Protein AF-A0A8H2XGA6-F1 (afdb_monomer_lite)

Foldseek 3Di:
DDDDPPDPPDQAWDDDPQWTAQLPFIAGVNADADDQVVQCCQQPNDPPRPDDHDDLVNDDQVNLLRNCVQLVHDRDPPDGSVVSSVRSVVQCPDPPTRDGDPVRVVVGVVRSVVNCVVPVPSVVVVVVVVVPDPPPDDDDDDDDDDD

Sequence (147 aa):
MSIATLGPIVMSPVVSGPFECFGEGLLYRGIKCEHPKTLKNLLMPTKSSKPTAIRDKDRPRMWWRAQCIHYGLPSPPYSTISAYRACLERALRQRGSLKRPQQLIELEIEQNAAFRRLNPQAAYEFNVNCQHYPEGETSQSTHPNKL

Structure (mmCIF, N/CA/C/O backbone):
data_AF-A0A8H2XGA6-F1
#
_entry.id   AF-A0A8H2XGA6-F1
#
loop_
_atom_site.group_PDB
_atom_site.id
_atom_site.type_symbol
_atom_site.label_atom_id
_atom_site.label_alt_id
_atom_site.label_comp_id
_atom_site.label_asym_id
_atom_site.label_entity_id
_atom_site.label_seq_id
_atom_site.pdbx_PDB_ins_code
_atom_site.Cartn_x
_atom_site.Cartn_y
_atom_site.Cartn_z
_atom_site.occupancy
_atom_site.B_iso_or_equiv
_atom_site.auth_seq_id
_atom_site.auth_comp_id
_atom_site.auth_asym_id
_atom_site.auth_atom_id
_atom_site.pdbx_PDB_model_num
ATOM 1 N N . MET A 1 1 ? -13.096 -18.178 -45.824 1.00 38.38 1 MET A N 1
ATOM 2 C CA . MET A 1 1 ? -12.306 -17.060 -45.269 1.00 38.38 1 MET A CA 1
ATOM 3 C C . MET A 1 1 ? -12.512 -17.075 -43.766 1.00 38.38 1 MET A C 1
ATOM 5 O O . MET A 1 1 ? -13.637 -16.868 -43.332 1.00 38.38 1 MET A O 1
ATOM 9 N N . SER A 1 2 ? -11.489 -17.432 -42.992 1.00 44.97 2 SER A N 1
ATOM 10 C CA . SER A 1 2 ? -11.600 -17.535 -41.533 1.00 44.97 2 SER A CA 1
ATOM 11 C C . SER A 1 2 ? -11.218 -16.199 -40.912 1.00 44.97 2 SER A C 1
ATOM 13 O O . SER A 1 2 ? -10.069 -15.776 -41.009 1.00 44.97 2 SER A O 1
ATOM 15 N N . ILE A 1 3 ? -12.188 -15.526 -40.301 1.00 49.19 3 ILE A N 1
ATOM 16 C CA . ILE A 1 3 ? -11.946 -14.396 -39.404 1.00 49.19 3 ILE A CA 1
ATOM 17 C C . ILE A 1 3 ? -11.193 -14.942 -38.192 1.00 49.19 3 ILE A C 1
ATOM 19 O O . ILE A 1 3 ? -11.757 -15.666 -37.376 1.00 49.19 3 ILE A O 1
ATOM 23 N N . ALA A 1 4 ? -9.893 -14.658 -38.120 1.00 54.47 4 ALA A N 1
ATOM 24 C CA . ALA A 1 4 ? -9.102 -14.943 -36.937 1.00 54.47 4 ALA A CA 1
ATOM 25 C C . ALA A 1 4 ? -9.648 -14.082 -35.793 1.00 54.47 4 ALA A C 1
ATOM 27 O O . ALA A 1 4 ? -9.518 -12.858 -35.806 1.00 54.47 4 ALA A O 1
ATOM 28 N N . THR A 1 5 ? -10.303 -14.722 -34.828 1.00 51.38 5 THR A N 1
ATOM 29 C CA . THR A 1 5 ? -10.722 -14.091 -33.580 1.00 51.38 5 THR A CA 1
ATOM 30 C C . THR A 1 5 ? -9.464 -13.618 -32.856 1.00 51.38 5 THR A C 1
ATOM 32 O O . THR A 1 5 ? -8.745 -14.423 -32.265 1.00 51.38 5 THR A O 1
ATOM 35 N N . LEU A 1 6 ? -9.161 -12.321 -32.936 1.00 55.44 6 LEU A N 1
ATOM 36 C CA . LEU A 1 6 ? -8.151 -11.692 -32.091 1.00 55.44 6 LEU A CA 1
ATOM 37 C C . LEU A 1 6 ? -8.660 -11.803 -30.652 1.00 55.44 6 LEU A C 1
ATOM 39 O O . LEU A 1 6 ? -9.555 -11.067 -30.239 1.00 55.44 6 LEU A O 1
ATOM 43 N N . GLY A 1 7 ? -8.156 -12.795 -29.915 1.00 52.47 7 GLY A N 1
ATOM 44 C CA . GLY A 1 7 ? -8.422 -12.914 -28.486 1.00 52.47 7 GLY A CA 1
ATOM 45 C C . GLY A 1 7 ? -8.007 -11.627 -27.763 1.00 52.47 7 GLY A C 1
ATOM 46 O O . GLY A 1 7 ? -7.134 -10.906 -28.257 1.00 52.47 7 GLY A O 1
ATOM 47 N N . PRO A 1 8 ? -8.617 -11.306 -26.611 1.00 54.25 8 PRO A N 1
ATOM 48 C CA . PRO A 1 8 ? -8.229 -10.127 -25.852 1.00 54.25 8 PRO A CA 1
ATOM 49 C C . PRO A 1 8 ? -6.732 -10.206 -25.536 1.00 54.25 8 PRO A C 1
ATOM 51 O O . PRO A 1 8 ? -6.261 -11.193 -24.969 1.00 54.25 8 PRO A O 1
ATOM 54 N N . ILE A 1 9 ? -5.981 -9.175 -25.926 1.00 59.25 9 ILE A N 1
ATOM 55 C CA . ILE A 1 9 ? -4.560 -9.054 -25.599 1.00 59.25 9 ILE A CA 1
ATOM 56 C C . ILE A 1 9 ? -4.480 -8.783 -24.093 1.00 59.25 9 ILE A C 1
ATOM 58 O O . ILE A 1 9 ? -4.601 -7.647 -23.641 1.00 59.25 9 ILE A O 1
ATOM 62 N N . VAL A 1 10 ? -4.335 -9.844 -23.298 1.00 63.50 10 VAL A N 1
ATOM 63 C CA . VAL A 1 10 ? -4.130 -9.734 -21.852 1.00 63.50 10 VAL A CA 1
ATOM 64 C C . VAL A 1 10 ? -2.652 -9.456 -21.609 1.00 63.50 10 VAL A C 1
ATOM 66 O O . VAL A 1 10 ? -1.802 -10.340 -21.703 1.00 63.50 10 VAL A O 1
ATOM 69 N N . MET A 1 11 ? -2.345 -8.196 -21.320 1.00 71.19 11 MET A N 1
ATOM 70 C CA . MET A 1 11 ? -0.990 -7.747 -21.024 1.00 71.19 11 MET A CA 1
ATOM 71 C C . MET A 1 11 ? -0.572 -8.226 -19.635 1.00 71.19 11 MET A C 1
ATOM 73 O O . MET A 1 11 ? -1.255 -7.960 -18.646 1.00 71.19 11 MET A O 1
ATOM 77 N N . SER A 1 12 ? 0.552 -8.936 -19.551 1.00 79.44 12 SER A N 1
ATOM 78 C CA . SER A 1 12 ? 1.100 -9.359 -18.259 1.00 79.44 12 SER A CA 1
ATOM 79 C C . SER A 1 12 ? 1.746 -8.179 -17.521 1.00 79.44 12 SER A C 1
ATOM 81 O O . SER A 1 12 ? 2.371 -7.332 -18.166 1.00 79.44 12 SER A O 1
ATOM 83 N N . PRO A 1 13 ? 1.626 -8.106 -16.183 1.00 84.50 13 PRO A N 1
ATOM 84 C CA . PRO A 1 13 ? 2.338 -7.102 -15.404 1.00 84.50 13 PRO A CA 1
ATOM 85 C C . PRO A 1 13 ? 3.846 -7.322 -15.467 1.00 84.50 13 PRO A C 1
ATOM 87 O O . PRO A 1 13 ? 4.323 -8.453 -15.574 1.00 84.50 13 PRO A O 1
ATOM 90 N N . VAL A 1 14 ? 4.602 -6.239 -15.298 1.00 86.44 14 VAL A N 1
ATOM 91 C CA . VAL A 1 14 ? 6.015 -6.355 -14.923 1.00 86.44 14 VAL A CA 1
ATOM 92 C C . VAL A 1 14 ? 6.065 -6.722 -13.442 1.00 86.44 14 VAL A C 1
ATOM 94 O O . VAL A 1 14 ? 5.399 -6.081 -12.627 1.00 86.44 14 VAL A O 1
ATOM 97 N N . VAL A 1 15 ? 6.806 -7.779 -13.108 1.00 88.06 15 VAL A N 1
ATOM 98 C CA . VAL A 1 15 ? 6.896 -8.330 -11.750 1.00 88.06 15 VAL A CA 1
ATOM 99 C C . VAL A 1 15 ? 8.317 -8.178 -11.222 1.00 88.06 15 VAL A C 1
ATOM 101 O O . VAL A 1 15 ? 9.278 -8.554 -11.891 1.00 88.06 15 VAL A O 1
ATOM 104 N N . SER A 1 16 ? 8.444 -7.697 -9.987 1.00 86.44 16 SER A N 1
ATOM 105 C CA . SER A 1 16 ? 9.704 -7.623 -9.251 1.00 86.44 16 SER A CA 1
ATOM 106 C C . SER A 1 16 ? 9.477 -8.023 -7.794 1.00 86.44 16 SER A C 1
ATOM 108 O O . SER A 1 16 ? 8.930 -7.278 -6.973 1.00 86.44 16 SER A O 1
ATOM 110 N N . GLY A 1 17 ? 9.853 -9.264 -7.473 1.00 88.62 17 GLY A N 1
ATOM 111 C CA . GLY A 1 17 ? 9.579 -9.869 -6.173 1.00 88.62 17 GLY A CA 1
ATOM 112 C C . GLY A 1 17 ? 8.069 -9.937 -5.890 1.00 88.62 17 GLY A C 1
ATOM 113 O O . GLY A 1 17 ? 7.326 -10.478 -6.703 1.00 88.62 17 GLY A O 1
ATOM 114 N N . PRO A 1 18 ? 7.581 -9.430 -4.741 1.00 89.56 18 PRO A N 1
ATOM 115 C CA . PRO A 1 18 ? 6.153 -9.417 -4.430 1.00 89.56 18 PRO A CA 1
ATOM 116 C C . PRO A 1 18 ? 5.403 -8.232 -5.059 1.00 89.56 18 PRO A C 1
ATOM 118 O O . PRO A 1 18 ? 4.220 -8.052 -4.756 1.00 89.56 18 PRO A O 1
ATOM 121 N N . PHE A 1 19 ? 6.087 -7.393 -5.841 1.00 91.50 19 PHE A N 1
ATOM 122 C CA . PHE A 1 19 ? 5.504 -6.214 -6.458 1.00 91.50 19 PHE A CA 1
ATOM 123 C C . PHE A 1 19 ? 5.224 -6.432 -7.938 1.00 91.50 19 PHE A C 1
ATOM 125 O O . PHE A 1 19 ? 5.983 -7.094 -8.640 1.00 91.50 19 PHE A O 1
ATOM 132 N N . GLU A 1 20 ? 4.138 -5.829 -8.399 1.00 91.75 20 GLU A N 1
ATOM 133 C CA . GLU A 1 20 ? 3.641 -5.926 -9.767 1.00 91.75 20 GLU A CA 1
ATOM 134 C C . GLU A 1 20 ? 3.301 -4.529 -10.284 1.00 91.75 20 GLU A C 1
ATOM 136 O O . GLU A 1 20 ? 2.981 -3.625 -9.508 1.00 91.75 20 GLU A O 1
ATOM 141 N N . CYS A 1 21 ? 3.361 -4.346 -11.597 1.00 87.81 21 CYS A N 1
ATOM 142 C CA . CYS A 1 21 ? 3.165 -3.054 -12.225 1.00 87.81 21 CYS A CA 1
ATOM 143 C C . CYS A 1 21 ? 2.471 -3.185 -13.587 1.00 87.81 21 CYS A C 1
ATOM 145 O O . CYS A 1 21 ? 2.898 -3.966 -14.440 1.00 87.81 21 CYS A O 1
ATOM 147 N N . PHE A 1 22 ? 1.433 -2.368 -13.788 1.00 83.94 22 PHE A N 1
ATOM 148 C CA . PHE A 1 22 ? 0.652 -2.273 -15.030 1.00 83.94 22 PHE A CA 1
ATOM 149 C C . PHE A 1 22 ? 0.749 -0.881 -15.683 1.00 83.94 22 PHE A C 1
ATOM 151 O O . PHE A 1 22 ? -0.155 -0.455 -16.391 1.00 83.94 22 PHE A O 1
ATOM 158 N N . GLY A 1 23 ? 1.803 -0.113 -15.390 1.00 79.00 23 GLY A N 1
ATOM 159 C CA . GLY A 1 23 ? 1.949 1.266 -15.877 1.00 79.00 23 GLY A CA 1
ATOM 160 C C . GLY A 1 23 ? 1.205 2.329 -15.053 1.00 79.00 23 GLY A C 1
ATOM 161 O O . GLY A 1 23 ? 1.466 3.516 -15.242 1.00 79.00 23 GLY A O 1
ATOM 162 N N . GLU A 1 24 ? 0.353 1.919 -14.104 1.00 81.00 24 GLU A N 1
ATOM 163 C CA . GLU A 1 24 ? -0.429 2.793 -13.211 1.00 81.00 24 GLU A CA 1
ATOM 164 C C . GLU A 1 24 ? -0.076 2.611 -11.724 1.00 81.00 24 GLU A C 1
ATOM 166 O O . GLU A 1 24 ? -0.938 2.561 -10.839 1.00 81.00 24 GLU A O 1
ATOM 171 N N . GLY A 1 25 ? 1.221 2.508 -11.442 1.00 83.38 25 GLY A N 1
ATOM 172 C CA . GLY A 1 25 ? 1.742 2.425 -10.081 1.00 83.38 25 GLY A CA 1
ATOM 173 C C . GLY A 1 25 ? 2.031 1.002 -9.612 1.00 83.38 25 GLY A C 1
ATOM 174 O O . GLY A 1 25 ? 1.851 0.025 -10.343 1.00 83.38 25 GLY A O 1
ATOM 175 N N . LEU A 1 26 ? 2.540 0.903 -8.384 1.00 88.56 26 LEU A N 1
ATOM 176 C CA . LEU A 1 26 ? 3.021 -0.346 -7.805 1.00 88.56 26 LEU A CA 1
ATOM 177 C C . LEU A 1 26 ? 1.921 -1.079 -7.025 1.00 88.56 26 LEU A C 1
ATOM 179 O O . LEU A 1 26 ? 1.335 -0.542 -6.080 1.00 88.56 26 LEU A O 1
ATOM 183 N N . LEU A 1 27 ? 1.684 -2.338 -7.378 1.00 93.12 27 LEU A N 1
ATOM 184 C CA . LEU A 1 27 ? 0.818 -3.258 -6.652 1.00 93.12 27 LEU A CA 1
ATOM 185 C C . LEU A 1 27 ? 1.674 -4.181 -5.787 1.00 93.12 27 LEU A C 1
ATOM 187 O O . LEU A 1 27 ? 2.790 -4.533 -6.157 1.00 93.12 27 LEU A O 1
ATOM 191 N N . TYR A 1 28 ? 1.141 -4.615 -4.648 1.00 93.06 28 TYR A N 1
ATOM 192 C CA . TYR A 1 28 ? 1.746 -5.664 -3.829 1.00 93.06 28 TYR A CA 1
ATOM 193 C C . TYR A 1 28 ? 0.870 -6.914 -3.893 1.00 93.06 28 TYR A C 1
ATOM 195 O O . TYR A 1 28 ? -0.231 -6.911 -3.340 1.00 93.06 28 TYR A O 1
ATOM 203 N N . ARG A 1 29 ? 1.343 -7.977 -4.557 1.00 91.06 29 ARG A N 1
ATOM 204 C CA . ARG A 1 29 ? 0.582 -9.219 -4.800 1.00 91.06 29 ARG A CA 1
ATOM 205 C C . ARG A 1 29 ? -0.825 -8.947 -5.353 1.00 91.06 29 ARG A C 1
ATOM 207 O O . ARG A 1 29 ? -1.820 -9.325 -4.731 1.00 91.06 29 ARG A O 1
ATOM 214 N N . GLY A 1 30 ? -0.905 -8.186 -6.443 1.00 90.69 30 GLY A N 1
ATOM 215 C CA . GLY A 1 30 ? -2.164 -7.751 -7.057 1.00 90.69 30 GLY A CA 1
ATOM 216 C C . GLY A 1 30 ? -2.988 -6.718 -6.271 1.00 90.69 30 GLY A C 1
ATOM 217 O O . GLY A 1 30 ? -4.081 -6.356 -6.701 1.00 90.69 30 GLY A O 1
ATOM 218 N N . ILE A 1 31 ? -2.511 -6.211 -5.127 1.00 93.56 31 ILE A N 1
ATOM 219 C CA . ILE A 1 31 ? -3.246 -5.224 -4.324 1.00 93.56 31 ILE A CA 1
ATOM 220 C C . ILE A 1 31 ? -2.725 -3.813 -4.587 1.00 93.56 31 ILE A C 1
ATOM 222 O O . ILE A 1 31 ? -1.567 -3.501 -4.299 1.00 93.56 31 ILE A O 1
ATOM 226 N N . LYS A 1 32 ? -3.617 -2.934 -5.058 1.00 92.50 32 LYS A N 1
ATOM 227 C CA . LYS A 1 32 ? -3.351 -1.499 -5.194 1.00 92.50 32 LYS A CA 1
ATOM 228 C C . LYS A 1 32 ? -3.214 -0.833 -3.822 1.00 92.50 32 LYS A C 1
ATOM 230 O O . LYS A 1 32 ? -4.013 -1.070 -2.910 1.00 92.50 32 LYS A O 1
ATOM 235 N N . CYS A 1 33 ? -2.197 0.011 -3.686 1.00 92.50 33 CYS A N 1
ATOM 236 C CA . CYS A 1 33 ? -1.966 0.788 -2.475 1.00 92.50 33 CYS A CA 1
ATOM 237 C C . CYS A 1 33 ? -2.600 2.178 -2.594 1.00 92.50 33 CYS A C 1
ATOM 239 O O . CYS A 1 33 ? -2.562 2.807 -3.650 1.00 92.50 33 CYS A O 1
ATOM 241 N N . GLU A 1 34 ? -3.222 2.640 -1.514 1.00 92.88 34 GLU A N 1
ATOM 242 C CA . GLU A 1 34 ? -3.924 3.920 -1.479 1.00 92.88 34 GLU A CA 1
ATOM 243 C C . GLU A 1 34 ? -2.940 5.058 -1.282 1.00 92.88 34 GLU A C 1
ATOM 245 O O . GLU A 1 34 ? -2.044 4.943 -0.452 1.00 92.88 34 GLU A O 1
ATOM 250 N N . HIS A 1 35 ? -3.160 6.194 -1.943 1.00 90.06 35 HIS A N 1
ATOM 251 C CA . HIS A 1 35 ? -2.394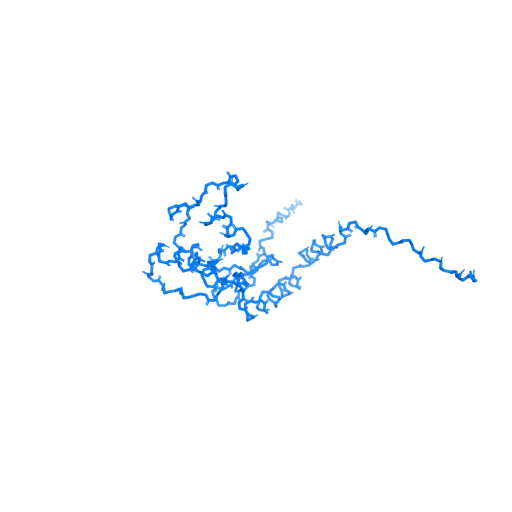 7.420 -1.708 1.00 90.06 35 HIS A CA 1
ATOM 252 C C . HIS A 1 35 ? -2.535 7.901 -0.243 1.00 90.06 35 HIS A C 1
ATOM 254 O O . HIS A 1 35 ? -3.619 7.744 0.335 1.00 90.06 35 HIS A O 1
ATOM 260 N N . PRO A 1 36 ? -1.529 8.572 0.367 1.00 90.31 36 PRO A N 1
ATOM 261 C CA . PRO A 1 36 ? -1.579 8.967 1.780 1.00 90.31 36 PRO A CA 1
ATOM 262 C C . PRO A 1 36 ? -2.825 9.767 2.167 1.00 90.31 36 PRO A C 1
ATOM 264 O O . PRO A 1 36 ? -3.393 9.569 3.240 1.00 90.31 36 PRO A O 1
ATOM 267 N N . LYS A 1 37 ? -3.283 10.657 1.277 1.00 89.00 37 LYS A N 1
ATOM 268 C CA . LYS A 1 37 ? -4.504 11.456 1.475 1.00 89.00 37 LYS A CA 1
ATOM 269 C C . LYS A 1 37 ? -5.757 10.578 1.545 1.00 89.00 37 LYS A C 1
ATOM 271 O O . LYS A 1 37 ? -6.578 10.762 2.439 1.00 89.00 37 LYS A O 1
ATOM 276 N N . THR A 1 38 ? -5.884 9.616 0.633 1.00 91.00 38 THR A N 1
ATOM 277 C CA . THR A 1 38 ? -7.002 8.666 0.612 1.00 91.00 38 THR A CA 1
ATOM 278 C C . THR A 1 38 ? -6.976 7.799 1.860 1.00 91.00 38 THR A C 1
ATOM 280 O O . THR A 1 38 ? -7.984 7.696 2.554 1.00 91.00 38 THR A O 1
ATOM 283 N N . LEU A 1 39 ? -5.807 7.264 2.219 1.00 92.12 39 LEU A N 1
ATOM 284 C CA . LEU A 1 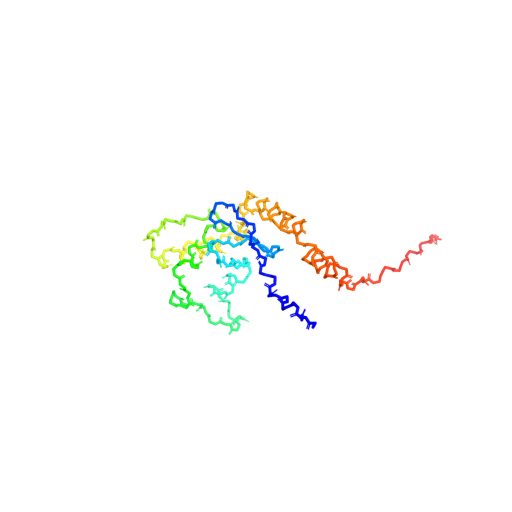39 ? -5.661 6.424 3.402 1.00 92.12 39 LEU A CA 1
ATOM 285 C C . LEU A 1 39 ? -5.971 7.189 4.697 1.00 92.12 39 LEU A C 1
ATOM 287 O O . LEU A 1 39 ? -6.647 6.661 5.578 1.00 92.12 39 LEU A O 1
ATOM 291 N N . LYS A 1 40 ? -5.563 8.462 4.791 1.00 91.38 40 LYS A N 1
ATOM 292 C CA . LYS A 1 40 ? -5.937 9.343 5.904 1.00 91.38 40 LYS A CA 1
ATOM 293 C C . LYS A 1 40 ? -7.451 9.504 6.015 1.00 91.38 40 LYS A C 1
ATOM 295 O O . LYS A 1 40 ? -7.982 9.364 7.109 1.00 91.38 40 LYS A O 1
ATOM 300 N N . ASN A 1 41 ? -8.138 9.751 4.903 1.00 90.31 41 ASN A N 1
ATOM 301 C CA . ASN A 1 41 ? -9.594 9.902 4.894 1.00 90.31 41 ASN A CA 1
ATOM 302 C C . ASN A 1 41 ? -10.320 8.595 5.247 1.00 90.31 41 ASN A C 1
ATOM 304 O O . ASN A 1 41 ? -11.349 8.636 5.911 1.00 90.31 41 ASN A O 1
ATOM 308 N N . LEU A 1 42 ? -9.786 7.443 4.829 1.00 92.69 42 LEU A N 1
ATOM 309 C CA . LEU A 1 42 ? -10.361 6.131 5.134 1.00 92.69 42 LEU A CA 1
ATOM 310 C C . LEU A 1 42 ? -10.204 5.752 6.612 1.00 92.69 42 LEU A C 1
ATOM 312 O O . LEU A 1 42 ? -11.124 5.185 7.196 1.00 92.69 42 LEU A O 1
ATOM 316 N N . LEU A 1 43 ? -9.042 6.027 7.211 1.00 92.44 43 LEU A N 1
ATOM 317 C CA . LEU A 1 43 ? -8.716 5.570 8.569 1.00 92.44 43 LEU A CA 1
ATOM 318 C C . LEU A 1 43 ? -9.034 6.599 9.649 1.00 92.44 43 LEU A C 1
ATOM 320 O O . LEU A 1 43 ? -9.398 6.234 10.763 1.00 92.44 43 LEU A O 1
ATOM 324 N N . MET A 1 44 ? -8.881 7.879 9.326 1.00 89.94 44 MET A N 1
ATOM 325 C CA . MET A 1 44 ? -9.006 8.997 10.256 1.00 89.94 44 MET A CA 1
ATOM 326 C C . MET A 1 44 ? -9.814 10.149 9.631 1.00 89.94 44 MET A C 1
ATOM 328 O O . MET A 1 44 ? -9.289 11.262 9.497 1.00 89.94 44 MET A O 1
ATOM 332 N N . PRO A 1 45 ? -11.075 9.909 9.225 1.00 88.12 45 PRO A N 1
ATOM 333 C CA . PRO A 1 45 ? -11.927 10.963 8.695 1.00 88.12 45 PRO A CA 1
ATOM 334 C C . PRO A 1 45 ? -12.118 12.073 9.733 1.00 88.12 45 PRO A C 1
ATOM 336 O O . PRO A 1 45 ? -12.321 11.831 10.924 1.00 88.12 45 PRO A O 1
ATOM 339 N N . THR A 1 46 ? -12.050 13.316 9.274 1.00 82.44 46 THR A N 1
ATOM 340 C CA . THR A 1 46 ? -12.407 14.492 10.075 1.00 82.44 46 THR A CA 1
ATOM 341 C C . THR A 1 46 ? -13.923 14.683 10.086 1.00 82.44 46 THR A C 1
ATOM 343 O O . THR A 1 46 ? -14.627 14.150 9.235 1.00 82.44 46 THR A O 1
ATOM 346 N N . LYS A 1 47 ? -14.445 15.527 10.986 1.00 72.94 47 LYS A N 1
ATOM 347 C CA . LYS A 1 47 ? -15.880 15.888 11.020 1.00 72.94 47 LYS A CA 1
ATOM 348 C C . LYS A 1 47 ? -16.414 16.463 9.694 1.00 72.94 47 LYS A C 1
ATOM 350 O O . LYS A 1 47 ? -17.612 16.432 9.459 1.00 72.94 47 LYS A O 1
ATOM 355 N N . SER A 1 48 ? -15.532 16.981 8.836 1.00 72.94 48 SER A N 1
ATOM 356 C CA . SER A 1 48 ? -15.856 17.479 7.493 1.00 72.94 48 SER A CA 1
ATOM 357 C C . SER A 1 48 ? -15.781 16.410 6.389 1.00 72.94 48 SER A C 1
ATOM 359 O O . SER A 1 48 ? -16.151 16.680 5.249 1.00 72.94 48 SER A O 1
ATOM 361 N N . SER A 1 49 ? -15.305 15.203 6.700 1.00 68.88 49 SER A N 1
ATOM 362 C CA . SER A 1 49 ? -15.173 14.082 5.764 1.00 68.88 49 SER A CA 1
ATOM 363 C C . SER A 1 49 ? -16.482 13.292 5.709 1.00 68.88 49 SER A C 1
ATOM 365 O O . SER A 1 49 ? -16.947 12.803 6.734 1.00 68.88 49 SER A O 1
ATOM 367 N N . LYS A 1 50 ? -17.082 13.141 4.521 1.00 63.62 50 LYS A N 1
ATOM 368 C CA . LYS A 1 50 ? -18.364 12.430 4.357 1.00 63.62 50 LYS A CA 1
ATOM 369 C C . LYS A 1 50 ? -18.336 10.891 4.488 1.00 63.62 50 LYS A C 1
ATOM 371 O O . LYS A 1 50 ? -19.421 10.347 4.668 1.00 63.62 50 LYS A O 1
ATOM 376 N N . PRO A 1 51 ? -17.205 10.156 4.453 1.00 71.12 51 PRO A N 1
ATOM 377 C CA . PRO A 1 51 ? -17.233 8.745 4.833 1.00 71.12 51 PRO A CA 1
ATOM 378 C C . PRO A 1 51 ? -16.840 8.523 6.301 1.00 71.12 51 PRO A C 1
ATOM 380 O O . PRO A 1 51 ? -15.890 9.116 6.813 1.00 71.12 51 PRO A O 1
ATOM 383 N N . THR A 1 52 ? -17.557 7.610 6.960 1.00 82.00 52 THR A N 1
ATOM 384 C CA . THR A 1 52 ? -17.153 7.011 8.240 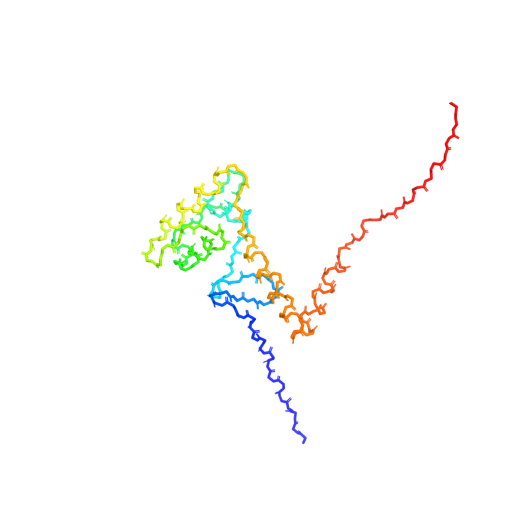1.00 82.00 52 THR A CA 1
ATOM 385 C C . THR A 1 52 ? -15.858 6.218 8.066 1.00 82.00 52 THR A C 1
ATOM 387 O O . THR A 1 52 ? -15.588 5.688 6.987 1.00 82.00 52 THR A O 1
ATOM 390 N N . ALA A 1 53 ? -15.060 6.115 9.133 1.00 90.25 53 ALA A N 1
ATOM 391 C CA . ALA A 1 53 ? -13.809 5.369 9.096 1.00 90.25 53 ALA A CA 1
ATOM 392 C C . ALA A 1 53 ? -14.083 3.906 8.735 1.00 90.25 53 ALA A C 1
ATOM 394 O O . ALA A 1 53 ? -14.989 3.286 9.301 1.00 90.25 53 ALA A O 1
ATOM 395 N N . ILE A 1 54 ? -13.279 3.339 7.836 1.00 94.12 54 ILE A N 1
ATOM 396 C CA . ILE A 1 54 ? -13.402 1.921 7.496 1.00 94.12 54 ILE A CA 1
ATOM 397 C C . ILE A 1 54 ? -13.092 1.064 8.726 1.00 94.12 54 ILE A C 1
ATOM 399 O O . ILE A 1 54 ? -12.250 1.402 9.561 1.00 94.12 54 ILE A O 1
ATOM 403 N N . ARG A 1 55 ? -13.777 -0.062 8.864 1.00 94.44 55 ARG A N 1
ATOM 404 C CA . ARG A 1 55 ? -13.571 -1.071 9.907 1.00 94.44 55 ARG A CA 1
ATOM 405 C C . ARG A 1 55 ? -12.605 -2.136 9.411 1.00 94.44 55 ARG A C 1
ATOM 407 O O . ARG A 1 55 ? -12.435 -2.333 8.212 1.00 94.44 55 ARG A O 1
ATOM 414 N N . ASP A 1 56 ? -12.042 -2.892 10.342 1.00 95.56 56 ASP A N 1
ATOM 415 C CA . ASP A 1 56 ? -11.074 -3.953 10.051 1.00 95.56 56 ASP A CA 1
ATOM 416 C C . ASP A 1 56 ? -11.612 -4.981 9.043 1.00 95.56 56 ASP A C 1
ATOM 418 O O . ASP A 1 56 ? -10.888 -5.408 8.148 1.00 95.56 56 ASP A O 1
ATOM 422 N N . LYS A 1 57 ? -12.907 -5.310 9.136 1.00 94.62 57 LYS A N 1
ATOM 423 C CA . LYS A 1 57 ? -13.595 -6.249 8.237 1.00 94.62 57 LYS A CA 1
ATOM 424 C C . LYS A 1 57 ? -13.938 -5.690 6.854 1.00 94.62 57 LYS A C 1
ATOM 426 O O . LYS A 1 57 ? -14.305 -6.462 5.977 1.00 94.62 57 LYS A O 1
ATOM 431 N N . ASP A 1 58 ? -13.846 -4.376 6.650 1.00 95.56 58 ASP A N 1
ATOM 432 C CA . ASP A 1 58 ? -14.235 -3.749 5.380 1.00 95.56 58 ASP A CA 1
ATOM 433 C C . ASP A 1 58 ? -13.155 -3.942 4.292 1.00 95.56 58 ASP A C 1
ATOM 435 O O . ASP A 1 58 ? -13.375 -3.625 3.119 1.00 95.56 58 ASP A O 1
ATOM 439 N N . ARG A 1 59 ? -11.975 -4.457 4.667 1.00 96.25 59 ARG A N 1
ATOM 440 C CA . ARG A 1 59 ? -10.876 -4.817 3.763 1.00 96.25 59 ARG A CA 1
ATOM 441 C C . ARG A 1 59 ? -10.214 -6.127 4.210 1.00 96.25 59 ARG A C 1
ATOM 443 O O . ARG A 1 59 ? -10.083 -6.363 5.410 1.00 96.25 59 ARG A O 1
ATOM 450 N N . PRO A 1 60 ? -9.744 -6.974 3.277 1.00 96.25 60 PRO A N 1
ATOM 451 C CA . PRO A 1 60 ? -9.068 -8.220 3.630 1.00 96.25 60 PRO A CA 1
ATOM 452 C C . PRO A 1 60 ? -7.712 -7.953 4.300 1.00 96.25 60 PRO A C 1
ATOM 454 O O . PRO A 1 60 ? -7.064 -6.941 4.038 1.00 96.25 60 PRO A O 1
ATOM 457 N N . ARG A 1 61 ? -7.216 -8.900 5.111 1.00 96.00 61 ARG A N 1
ATOM 458 C CA . ARG A 1 61 ? -5.930 -8.771 5.834 1.00 96.00 61 ARG A CA 1
ATOM 459 C C . ARG A 1 61 ? -4.759 -8.380 4.932 1.00 96.00 61 ARG A C 1
ATOM 461 O O . ARG A 1 61 ? -3.935 -7.553 5.316 1.00 96.00 61 ARG A O 1
ATOM 468 N N . MET A 1 62 ? -4.691 -8.964 3.737 1.00 95.94 62 MET A N 1
ATOM 469 C CA . MET A 1 62 ? -3.618 -8.672 2.787 1.00 95.94 62 MET A CA 1
ATOM 470 C C . MET A 1 62 ? -3.640 -7.227 2.291 1.00 95.94 62 MET A C 1
ATOM 472 O O . MET A 1 62 ? -2.575 -6.685 2.023 1.00 95.94 62 MET A O 1
ATOM 476 N N . TRP A 1 63 ? -4.809 -6.582 2.240 1.00 97.06 63 TRP A N 1
ATOM 477 C CA . TRP A 1 63 ? -4.901 -5.172 1.873 1.00 97.06 63 TRP A CA 1
ATOM 478 C C . TRP A 1 63 ? -4.241 -4.282 2.922 1.00 97.06 63 TRP A C 1
ATOM 480 O O . TRP A 1 63 ? -3.406 -3.452 2.579 1.00 97.06 63 TRP A O 1
ATOM 490 N N . TRP A 1 64 ? -4.532 -4.520 4.202 1.00 97.19 64 TRP A N 1
ATOM 491 C CA . TRP A 1 64 ? -3.913 -3.795 5.315 1.00 97.19 64 TRP A CA 1
ATOM 492 C C . TRP A 1 64 ? -2.394 -3.957 5.325 1.00 97.19 64 TRP A C 1
ATOM 494 O O . TRP A 1 64 ? -1.652 -2.983 5.442 1.00 97.19 64 TRP A O 1
ATOM 504 N N . ARG A 1 65 ? -1.943 -5.199 5.132 1.00 97.00 65 ARG A N 1
ATOM 505 C CA . ARG A 1 65 ? -0.528 -5.550 5.039 1.00 97.00 65 ARG A CA 1
ATOM 506 C C . ARG A 1 65 ? 0.164 -4.847 3.865 1.00 97.00 65 ARG A C 1
ATOM 508 O O . ARG A 1 65 ? 1.257 -4.313 4.039 1.00 97.00 65 ARG A O 1
ATOM 515 N N . ALA A 1 66 ? -0.473 -4.831 2.693 1.00 96.44 66 ALA A N 1
ATOM 516 C CA . ALA A 1 66 ? 0.042 -4.171 1.496 1.00 96.44 66 ALA A CA 1
ATOM 517 C C . ALA A 1 66 ? 0.289 -2.678 1.744 1.00 96.44 66 ALA A C 1
ATOM 519 O O . ALA A 1 66 ? 1.375 -2.195 1.432 1.00 96.44 66 ALA A O 1
ATOM 520 N N . GLN A 1 67 ? -0.654 -1.978 2.396 1.00 96.31 67 GLN A N 1
ATOM 521 C CA . GLN A 1 67 ? -0.457 -0.569 2.753 1.00 96.31 67 GLN A CA 1
ATOM 522 C C . GLN A 1 67 ? 0.776 -0.393 3.651 1.00 96.31 67 GLN A C 1
ATOM 524 O O . GLN A 1 67 ? 1.615 0.458 3.375 1.00 96.31 67 GLN A O 1
ATOM 529 N N . CYS A 1 68 ? 0.936 -1.212 4.700 1.00 96.38 68 CYS A N 1
ATOM 530 C CA . CYS A 1 68 ? 2.110 -1.119 5.574 1.00 96.38 68 CYS A CA 1
ATOM 531 C C . CYS A 1 68 ? 3.420 -1.267 4.789 1.00 96.38 68 CYS A C 1
ATOM 533 O O . CYS A 1 68 ? 4.314 -0.440 4.938 1.00 96.38 68 CYS A O 1
ATOM 535 N N . ILE A 1 69 ? 3.512 -2.278 3.922 1.00 95.31 69 ILE A N 1
ATOM 536 C CA . ILE A 1 69 ? 4.709 -2.546 3.114 1.00 95.31 69 ILE A CA 1
ATOM 537 C C . ILE A 1 69 ? 4.993 -1.399 2.143 1.00 95.31 69 ILE A C 1
ATOM 539 O O . ILE A 1 69 ? 6.135 -0.955 2.046 1.00 95.31 69 ILE A O 1
ATOM 543 N N . HIS A 1 70 ? 3.961 -0.882 1.473 1.00 94.81 70 HIS A N 1
ATOM 544 C CA . HIS A 1 70 ? 4.095 0.221 0.522 1.00 94.81 70 HIS A CA 1
ATOM 545 C C . HIS A 1 70 ? 4.684 1.481 1.160 1.00 94.81 70 HIS A C 1
ATOM 547 O O . HIS A 1 70 ? 5.394 2.232 0.504 1.00 94.81 70 HIS A O 1
ATOM 553 N N . TYR A 1 71 ? 4.437 1.693 2.451 1.00 94.56 71 TYR A N 1
ATOM 554 C CA . TYR A 1 71 ? 4.955 2.832 3.205 1.00 94.56 71 TYR A CA 1
ATOM 555 C C . TYR A 1 71 ? 6.158 2.492 4.093 1.00 94.56 71 TYR A C 1
ATOM 557 O O . TYR A 1 71 ? 6.516 3.279 4.965 1.00 94.56 71 TYR A O 1
ATOM 565 N N . GLY A 1 72 ? 6.793 1.333 3.887 1.00 93.56 72 GLY A N 1
ATOM 566 C CA . GLY A 1 72 ? 7.981 0.921 4.641 1.00 93.56 72 GLY A CA 1
ATOM 567 C C . GLY A 1 72 ? 7.732 0.701 6.134 1.00 93.56 72 GLY A C 1
ATOM 568 O O . GLY A 1 72 ? 8.657 0.795 6.938 1.00 93.56 72 GLY A O 1
ATOM 569 N N . LEU A 1 73 ? 6.486 0.438 6.528 1.00 94.69 73 LEU A N 1
ATOM 570 C CA . LEU A 1 73 ? 6.114 0.197 7.915 1.00 94.69 73 LEU A CA 1
ATOM 571 C C . LEU A 1 73 ? 6.309 -1.277 8.303 1.00 94.69 73 LEU A C 1
ATOM 573 O O . LEU A 1 73 ? 6.188 -2.166 7.453 1.00 94.69 73 LEU A O 1
ATOM 577 N N . PRO A 1 74 ? 6.513 -1.571 9.603 1.00 93.50 74 PRO A N 1
ATOM 578 C CA . PRO A 1 74 ? 6.554 -2.940 10.100 1.00 93.50 74 PRO A CA 1
ATOM 579 C C . PRO A 1 74 ? 5.312 -3.734 9.689 1.00 93.50 74 PRO A C 1
ATOM 581 O O . PRO A 1 74 ? 4.178 -3.321 9.941 1.0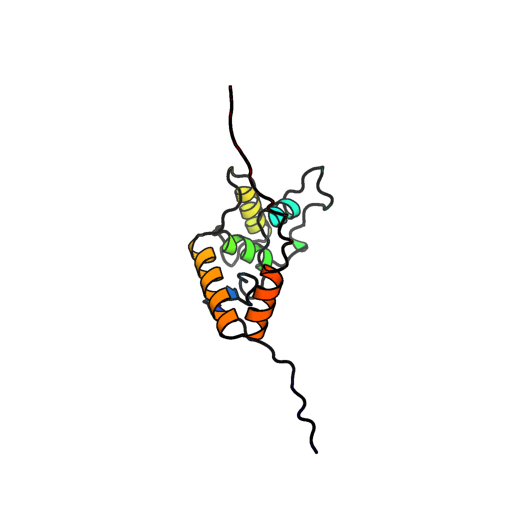0 93.50 74 PRO A O 1
ATOM 584 N N . SER A 1 75 ? 5.542 -4.891 9.067 1.00 92.50 75 SER A N 1
ATOM 585 C CA . SER A 1 75 ? 4.481 -5.737 8.526 1.00 92.50 75 SER A CA 1
ATOM 586 C C . SER A 1 75 ? 4.796 -7.241 8.680 1.00 92.50 75 SER A C 1
ATOM 588 O O . SER A 1 75 ? 4.997 -7.940 7.675 1.00 92.50 75 SER A O 1
ATOM 590 N N . PRO A 1 76 ? 4.820 -7.782 9.913 1.00 93.25 76 PRO A N 1
ATOM 591 C CA . PRO A 1 76 ? 5.033 -9.213 10.128 1.00 93.25 76 PRO A CA 1
ATOM 592 C C . PRO A 1 76 ? 3.952 -10.040 9.414 1.00 93.25 76 PRO A C 1
ATOM 594 O O . PRO A 1 76 ? 2.800 -9.613 9.382 1.00 93.25 76 PRO A O 1
ATOM 597 N N . PRO A 1 77 ? 4.266 -11.210 8.834 1.00 89.06 77 PRO A N 1
ATOM 598 C CA . PRO A 1 77 ? 3.353 -11.933 7.943 1.00 89.06 77 PRO A CA 1
ATOM 599 C C . PRO A 1 77 ? 2.071 -12.472 8.588 1.00 89.06 77 PRO A C 1
ATOM 601 O O . PRO A 1 77 ? 1.091 -12.692 7.875 1.00 89.06 77 PRO A O 1
ATOM 604 N N . TYR A 1 78 ? 2.071 -12.651 9.910 1.00 91.38 78 TYR A N 1
ATOM 605 C CA . TYR A 1 78 ? 0.976 -13.258 10.674 1.00 91.38 78 TYR A CA 1
ATOM 606 C C . TYR A 1 78 ? 0.347 -12.299 11.695 1.00 91.38 78 TYR A C 1
ATOM 608 O O . TYR A 1 78 ? -0.331 -12.735 12.621 1.00 91.38 78 TYR A O 1
ATOM 616 N N . SER A 1 79 ? 0.559 -10.989 11.544 1.00 95.25 79 SER A N 1
ATOM 617 C CA . SER A 1 79 ? -0.088 -9.994 12.403 1.00 95.25 79 SER A CA 1
ATOM 618 C C . SER A 1 79 ? -1.591 -9.875 12.126 1.00 95.25 79 SER A C 1
ATOM 620 O O . SER A 1 79 ? -2.097 -10.217 11.052 1.00 95.25 79 SER A O 1
ATOM 622 N N . THR A 1 80 ? -2.318 -9.371 13.122 1.00 97.38 80 THR A N 1
ATOM 623 C CA . THR A 1 80 ? -3.756 -9.104 13.024 1.00 97.38 80 THR A CA 1
ATOM 624 C C . THR A 1 80 ? -4.032 -7.849 12.194 1.00 97.38 80 THR A C 1
ATOM 626 O O . THR A 1 80 ? -3.172 -6.978 12.047 1.00 97.38 80 THR A O 1
ATOM 629 N N . ILE A 1 81 ? -5.259 -7.724 11.675 1.00 97.81 81 ILE A N 1
ATOM 630 C CA . ILE A 1 81 ? -5.693 -6.515 10.956 1.00 97.81 81 ILE A CA 1
ATOM 631 C C . ILE A 1 81 ? -5.552 -5.276 11.844 1.00 97.81 81 ILE A C 1
ATOM 633 O O . ILE A 1 81 ? -4.985 -4.275 11.408 1.00 97.81 81 ILE A O 1
ATOM 637 N N . SER A 1 82 ? -5.985 -5.369 13.101 1.00 96.75 82 SER A N 1
ATOM 638 C CA . SER A 1 82 ? -5.927 -4.258 14.050 1.00 96.75 82 SER A CA 1
ATOM 639 C C . SER A 1 82 ? -4.491 -3.792 14.308 1.00 96.75 82 SER A C 1
ATOM 641 O O . SER A 1 82 ? -4.254 -2.594 14.439 1.00 96.75 82 SER A O 1
ATOM 643 N N . ALA A 1 83 ? -3.512 -4.706 14.308 1.00 96.94 83 ALA A N 1
ATOM 644 C CA . ALA A 1 83 ? -2.100 -4.349 14.437 1.00 96.94 83 ALA A CA 1
ATOM 645 C C . ALA A 1 83 ? -1.585 -3.565 13.215 1.00 96.94 83 ALA A C 1
ATOM 647 O O . ALA A 1 83 ? -0.935 -2.530 13.380 1.00 96.94 83 ALA A O 1
ATOM 648 N N . TYR A 1 84 ? -1.911 -4.005 11.993 1.00 97.50 84 TYR A N 1
ATOM 649 C CA . TYR A 1 84 ? -1.565 -3.254 10.777 1.00 97.50 84 TYR A CA 1
ATOM 650 C C . TYR A 1 84 ? -2.241 -1.881 10.755 1.00 97.50 84 TYR A C 1
ATOM 652 O O . TYR A 1 84 ? -1.584 -0.869 10.511 1.00 97.50 84 TYR A O 1
ATOM 660 N N . ARG A 1 85 ? -3.539 -1.825 11.072 1.00 96.88 85 ARG A N 1
ATOM 661 C CA . ARG A 1 85 ? -4.300 -0.577 11.164 1.00 96.88 85 ARG A CA 1
ATOM 662 C C . ARG A 1 85 ? -3.671 0.396 12.156 1.00 96.88 85 ARG A C 1
ATOM 664 O O . ARG A 1 85 ? -3.415 1.540 11.795 1.00 96.88 85 ARG A O 1
ATOM 671 N N . ALA A 1 86 ? -3.372 -0.055 13.374 1.00 94.94 86 ALA A N 1
ATOM 672 C CA . ALA A 1 86 ? -2.738 0.775 14.393 1.00 94.94 86 ALA A CA 1
ATOM 673 C C . ALA A 1 86 ? -1.377 1.317 13.924 1.00 94.94 86 ALA A C 1
ATOM 675 O O . ALA A 1 86 ? -1.043 2.473 14.193 1.00 94.94 86 ALA A O 1
ATOM 676 N N . CYS A 1 87 ? -0.609 0.511 13.184 1.00 95.25 87 CYS A N 1
ATOM 677 C CA . CYS A 1 87 ? 0.655 0.930 12.587 1.00 95.25 87 CYS A CA 1
ATOM 678 C C . CYS A 1 87 ? 0.459 2.072 11.573 1.00 95.25 87 CYS A C 1
ATOM 680 O O . CYS A 1 87 ? 1.139 3.097 11.667 1.00 95.25 87 CYS A O 1
ATOM 682 N N . LEU A 1 88 ? -0.512 1.931 10.664 1.00 95.31 88 LEU A N 1
ATOM 683 C CA . LEU A 1 88 ? -0.851 2.948 9.662 1.00 95.31 88 LEU A CA 1
ATOM 684 C C . LEU A 1 88 ? -1.358 4.236 10.310 1.00 95.31 88 LEU A C 1
ATOM 686 O O . LEU A 1 88 ? -0.876 5.319 9.990 1.00 95.31 88 LEU A O 1
ATOM 690 N N . GLU A 1 89 ? -2.292 4.136 11.254 1.00 94.25 89 GLU A N 1
ATOM 691 C CA . GLU A 1 89 ? -2.831 5.301 11.954 1.00 94.25 89 GLU A CA 1
ATOM 692 C C . GLU A 1 89 ? -1.755 6.041 12.755 1.00 94.25 89 GLU A C 1
ATOM 694 O O . GLU A 1 89 ? -1.714 7.272 12.760 1.00 94.25 89 GLU A O 1
ATOM 699 N N . ARG A 1 90 ? -0.854 5.307 13.424 1.00 93.19 90 ARG A N 1
ATOM 700 C CA . ARG A 1 90 ? 0.283 5.905 14.134 1.00 93.19 90 ARG A CA 1
ATOM 701 C C . ARG A 1 90 ? 1.178 6.682 13.174 1.00 93.19 90 ARG A C 1
ATOM 703 O O . ARG A 1 90 ? 1.539 7.811 13.490 1.00 93.19 90 ARG A O 1
ATOM 710 N N . ALA A 1 91 ? 1.499 6.109 12.017 1.00 92.88 91 ALA A N 1
ATOM 711 C CA . ALA A 1 91 ? 2.313 6.777 11.008 1.00 92.88 91 ALA A CA 1
ATOM 712 C C . ALA A 1 91 ? 1.604 8.012 10.414 1.00 92.88 91 ALA A C 1
ATOM 714 O O . ALA A 1 91 ? 2.216 9.064 10.262 1.00 92.88 91 ALA A O 1
ATOM 715 N N . LEU A 1 92 ? 0.291 7.938 10.174 1.00 91.69 92 LEU A N 1
ATOM 716 C CA . LEU A 1 92 ? -0.518 9.059 9.676 1.00 91.69 92 LEU A CA 1
ATOM 717 C C . LEU A 1 92 ? -0.629 10.235 10.662 1.00 91.69 92 LEU A C 1
ATOM 719 O O . LEU A 1 92 ? -0.853 11.369 10.234 1.00 91.69 92 LEU A O 1
ATOM 723 N N . ARG A 1 93 ? -0.488 9.979 11.969 1.00 90.81 93 ARG A N 1
ATOM 724 C CA . ARG A 1 93 ? -0.494 11.008 13.024 1.00 90.81 93 ARG A CA 1
ATOM 72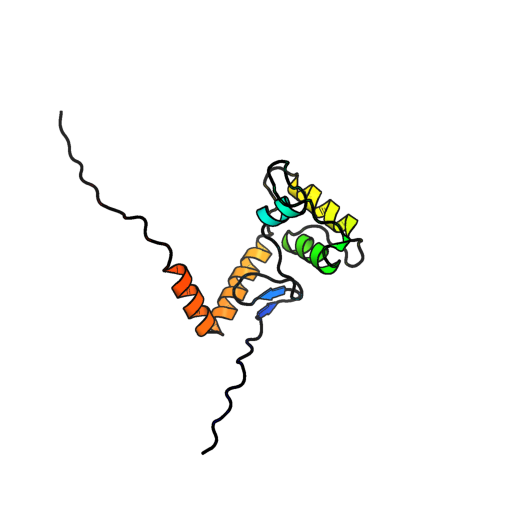5 C C . ARG A 1 93 ? 0.836 11.755 13.159 1.00 90.81 93 ARG A C 1
ATOM 727 O O . ARG A 1 93 ? 0.851 12.841 13.734 1.00 90.81 93 ARG A O 1
ATOM 734 N N . GLN A 1 94 ? 1.941 11.206 12.655 1.00 87.75 94 GLN A N 1
ATOM 735 C CA . GLN A 1 94 ? 3.248 11.860 12.737 1.00 87.75 94 GLN A CA 1
ATOM 736 C C . GLN A 1 94 ? 3.309 13.099 11.827 1.00 87.75 94 GLN A C 1
ATOM 738 O O . GLN A 1 94 ? 2.730 13.136 10.736 1.00 87.75 94 GLN A O 1
ATOM 743 N N . ARG A 1 95 ? 4.023 14.144 12.271 1.00 68.75 95 ARG A N 1
ATOM 744 C CA . ARG A 1 95 ? 4.285 15.332 11.442 1.00 68.75 95 ARG A CA 1
ATOM 745 C C . ARG A 1 95 ? 5.096 14.913 10.212 1.00 68.75 95 ARG A C 1
ATOM 747 O O . ARG A 1 95 ? 6.120 14.258 10.351 1.00 68.75 95 ARG A O 1
ATOM 754 N N . GLY A 1 96 ? 4.652 15.316 9.022 1.00 67.31 96 GLY A N 1
ATOM 755 C CA . GLY A 1 96 ? 5.347 15.017 7.762 1.00 67.31 96 GLY A CA 1
ATOM 756 C C . GLY A 1 96 ? 4.652 14.008 6.845 1.00 67.31 96 GLY A C 1
ATOM 757 O O . GLY A 1 96 ? 5.163 13.770 5.752 1.00 67.31 96 GLY A O 1
ATOM 758 N N . SER A 1 97 ? 3.468 13.510 7.231 1.00 72.00 97 SER A N 1
ATOM 759 C CA . SER A 1 97 ? 2.634 12.565 6.469 1.00 72.00 97 SER A CA 1
ATOM 760 C C . SER A 1 97 ? 3.288 11.203 6.207 1.00 72.00 97 SER A C 1
ATOM 762 O O . SER A 1 97 ? 4.470 10.989 6.463 1.00 72.00 97 SER A O 1
ATOM 764 N N . LEU A 1 98 ? 2.486 10.260 5.718 1.00 88.56 98 LEU A N 1
ATOM 765 C CA . LEU A 1 98 ? 2.945 8.932 5.339 1.00 88.56 98 LEU A CA 1
ATOM 766 C C . LEU A 1 98 ? 3.833 9.045 4.090 1.00 88.56 98 LEU A C 1
ATOM 768 O O . LEU A 1 98 ? 3.351 9.447 3.031 1.00 88.56 98 LEU A O 1
ATOM 772 N N . LYS A 1 99 ? 5.124 8.729 4.219 1.00 89.12 99 LYS A N 1
ATOM 773 C CA . LYS A 1 99 ? 6.096 8.812 3.121 1.00 89.12 99 LYS A CA 1
ATOM 774 C C . LYS A 1 99 ? 6.419 7.428 2.584 1.00 89.12 99 LYS A C 1
ATOM 776 O O . LYS A 1 99 ? 6.632 6.494 3.352 1.00 89.12 99 LYS A O 1
ATOM 781 N N . ARG A 1 100 ? 6.470 7.311 1.260 1.00 91.38 100 ARG A N 1
ATOM 782 C CA . ARG A 1 100 ? 6.894 6.084 0.587 1.00 91.38 100 ARG A CA 1
ATOM 783 C C . ARG A 1 100 ? 8.427 5.985 0.598 1.00 91.38 100 ARG A C 1
ATOM 785 O O . ARG A 1 100 ? 9.072 6.992 0.307 1.00 91.38 100 ARG A O 1
ATOM 792 N N . PRO A 1 101 ? 9.016 4.816 0.914 1.00 93.44 101 PRO A N 1
ATOM 793 C CA . PRO A 1 101 ? 10.453 4.596 0.779 1.00 93.44 101 PRO A CA 1
ATOM 794 C C . PRO A 1 101 ? 10.937 4.871 -0.645 1.00 93.44 101 PRO A C 1
ATOM 796 O O . PRO A 1 101 ? 10.278 4.479 -1.611 1.00 93.44 101 PRO A O 1
ATOM 799 N N . GLN A 1 102 ? 12.105 5.502 -0.767 1.00 93.44 102 GLN A N 1
ATOM 800 C CA . GLN A 1 102 ? 12.684 5.903 -2.051 1.00 93.44 102 GLN A CA 1
ATOM 801 C C . GLN A 1 102 ? 12.863 4.711 -3.001 1.00 93.44 102 GLN A C 1
ATOM 803 O O . GLN A 1 102 ? 12.515 4.798 -4.173 1.00 93.44 102 GLN A O 1
ATOM 808 N N . GLN A 1 103 ? 13.270 3.559 -2.469 1.00 93.19 103 GLN A N 1
ATOM 809 C CA . GLN A 1 103 ? 13.458 2.332 -3.244 1.00 93.19 103 GLN A CA 1
ATOM 810 C C . GLN A 1 103 ? 12.159 1.865 -3.9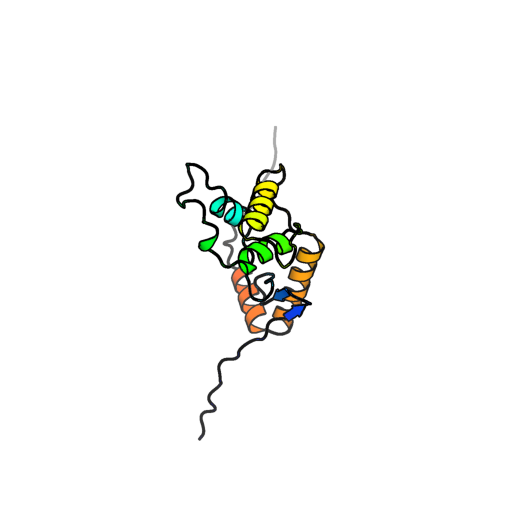16 1.00 93.19 103 GLN A C 1
ATOM 812 O O . GLN A 1 103 ? 12.183 1.360 -5.032 1.00 93.19 103 GLN A O 1
ATOM 817 N N . LEU A 1 104 ? 11.004 2.054 -3.264 1.00 92.19 104 LEU A N 1
ATOM 818 C CA . LEU A 1 104 ? 9.707 1.701 -3.852 1.00 92.19 104 LEU A CA 1
ATOM 819 C C . LEU A 1 104 ? 9.236 2.738 -4.876 1.00 92.19 104 LEU A C 1
ATOM 821 O O . LEU A 1 104 ? 8.484 2.394 -5.783 1.00 92.19 104 LEU A O 1
ATOM 825 N N . ILE A 1 105 ? 9.667 3.997 -4.745 1.00 92.50 105 ILE A N 1
ATOM 826 C CA . ILE A 1 105 ? 9.437 5.029 -5.762 1.00 92.50 105 ILE A CA 1
ATOM 827 C C . ILE A 1 105 ? 10.228 4.693 -7.027 1.00 92.50 105 ILE A C 1
ATOM 829 O O . ILE A 1 105 ? 9.649 4.660 -8.108 1.00 92.50 105 ILE A O 1
ATOM 833 N N . GLU A 1 106 ? 11.518 4.401 -6.887 1.00 94.31 106 GLU A N 1
ATOM 834 C CA . GLU A 1 106 ? 12.398 4.025 -7.998 1.00 94.31 106 GLU A CA 1
ATOM 835 C C . GLU A 1 106 ? 11.914 2.753 -8.691 1.00 94.31 106 GLU A C 1
ATOM 837 O O . GLU A 1 106 ? 11.765 2.745 -9.911 1.00 94.31 106 GLU A O 1
ATOM 842 N N . LEU A 1 107 ? 11.551 1.728 -7.913 1.00 91.94 107 LEU A N 1
ATOM 843 C CA . LEU A 1 107 ? 10.992 0.487 -8.441 1.00 91.94 107 LEU A CA 1
ATOM 844 C C . LEU A 1 107 ? 9.705 0.724 -9.246 1.00 91.94 107 LEU A C 1
ATOM 846 O O . LEU A 1 107 ? 9.496 0.104 -10.287 1.00 91.94 107 LEU A O 1
ATOM 850 N N . GLU A 1 108 ? 8.822 1.606 -8.775 1.00 92.44 108 GLU A N 1
ATOM 851 C CA . GLU A 1 108 ? 7.609 1.964 -9.510 1.00 92.44 108 GLU A CA 1
ATOM 852 C C . GLU A 1 108 ? 7.933 2.683 -10.824 1.00 92.44 108 GLU A C 1
ATOM 854 O O . GLU A 1 108 ? 7.346 2.356 -11.854 1.00 92.44 108 GLU A O 1
ATOM 859 N N . ILE A 1 109 ? 8.868 3.637 -10.811 1.00 91.88 109 ILE A N 1
ATOM 860 C CA . ILE A 1 109 ? 9.298 4.368 -12.012 1.00 91.88 109 ILE A CA 1
ATOM 861 C C . ILE A 1 109 ? 9.881 3.397 -13.042 1.00 91.88 109 ILE A C 1
ATOM 863 O O . ILE A 1 109 ? 9.462 3.409 -14.202 1.00 91.88 109 ILE A O 1
ATOM 867 N N . GLU A 1 110 ? 10.806 2.541 -12.612 1.00 92.06 110 GLU A N 1
ATOM 868 C CA . GLU A 1 110 ? 11.486 1.573 -13.467 1.00 92.06 110 GLU A CA 1
ATOM 869 C C . GLU A 1 110 ? 10.497 0.579 -14.082 1.00 92.06 110 GLU A C 1
ATOM 871 O O . GLU A 1 110 ? 10.466 0.409 -15.305 1.00 92.06 110 GLU A O 1
ATOM 876 N N . GLN A 1 111 ? 9.636 -0.034 -13.264 1.00 90.06 111 GLN A N 1
ATOM 877 C CA . GLN A 1 111 ? 8.679 -1.023 -13.755 1.00 90.06 111 GLN A CA 1
ATOM 878 C C . GLN A 1 111 ? 7.587 -0.399 -14.627 1.00 90.06 111 GLN A C 1
ATOM 880 O O . GLN A 1 111 ? 7.224 -0.986 -15.644 1.00 90.06 111 GLN A O 1
ATOM 885 N N . ASN A 1 112 ? 7.113 0.810 -14.309 1.00 88.69 112 ASN A N 1
ATOM 886 C CA . ASN A 1 112 ? 6.165 1.527 -15.164 1.00 88.69 112 ASN A CA 1
ATOM 887 C C . ASN A 1 112 ? 6.792 1.839 -16.535 1.00 88.69 112 ASN A C 1
ATOM 889 O O . ASN A 1 112 ? 6.136 1.704 -17.569 1.00 88.69 112 ASN A O 1
ATOM 893 N N . ALA A 1 113 ? 8.063 2.255 -16.562 1.00 86.94 113 ALA A N 1
ATOM 894 C CA . ALA A 1 113 ? 8.785 2.509 -17.806 1.00 86.94 113 ALA A CA 1
ATOM 895 C C . ALA A 1 113 ? 9.029 1.214 -18.597 1.00 86.94 113 ALA A C 1
ATOM 897 O O . ALA A 1 113 ? 8.884 1.203 -19.819 1.00 86.94 113 ALA A O 1
ATOM 898 N N . ALA A 1 114 ? 9.364 0.112 -17.921 1.00 86.88 114 ALA A N 1
ATOM 899 C CA . ALA A 1 114 ? 9.472 -1.205 -18.540 1.00 86.88 114 ALA A CA 1
ATOM 900 C C . ALA A 1 114 ? 8.136 -1.650 -19.152 1.00 86.88 114 ALA A C 1
ATOM 902 O O . ALA A 1 114 ? 8.108 -2.006 -20.327 1.00 86.88 114 ALA A O 1
ATOM 903 N N . PHE A 1 115 ? 7.031 -1.535 -18.410 1.00 87.56 115 PHE A N 1
ATOM 904 C CA . PHE A 1 115 ? 5.696 -1.884 -18.893 1.00 87.56 115 PHE A CA 1
ATOM 905 C C . PHE A 1 115 ? 5.329 -1.075 -20.141 1.00 87.56 115 PHE A C 1
ATOM 907 O O . PHE A 1 115 ? 4.955 -1.650 -21.154 1.00 87.56 115 PHE A O 1
ATOM 914 N N . ARG A 1 116 ? 5.516 0.252 -20.126 1.00 83.94 116 ARG A N 1
ATOM 915 C CA . ARG A 1 116 ? 5.230 1.105 -21.296 1.00 83.94 116 ARG A CA 1
ATOM 916 C C . ARG A 1 116 ? 6.098 0.780 -22.514 1.00 83.94 116 ARG A C 1
ATOM 918 O O . ARG A 1 116 ? 5.597 0.827 -23.629 1.00 83.94 116 ARG A O 1
ATOM 925 N N . ARG A 1 117 ? 7.376 0.426 -22.329 1.00 83.06 117 ARG A N 1
ATOM 926 C CA . ARG A 1 117 ? 8.245 -0.000 -23.446 1.00 83.06 117 ARG A CA 1
ATOM 927 C C . ARG A 1 117 ? 7.771 -1.303 -24.080 1.00 83.06 117 ARG A C 1
ATOM 929 O O . ARG A 1 117 ? 7.854 -1.447 -25.293 1.00 83.06 117 ARG A O 1
ATOM 936 N N . LEU A 1 118 ? 7.292 -2.235 -23.262 1.00 81.94 118 LEU A N 1
ATOM 937 C CA . LEU A 1 118 ? 6.756 -3.507 -23.739 1.00 81.94 118 LEU A CA 1
ATOM 938 C C . LEU A 1 118 ? 5.358 -3.339 -24.359 1.00 81.94 118 LEU A C 1
ATOM 940 O O . LEU A 1 118 ? 4.961 -4.167 -25.176 1.00 81.94 118 LEU A O 1
ATOM 944 N N . ASN A 1 119 ? 4.649 -2.251 -24.015 1.00 77.38 119 ASN A N 1
ATOM 945 C CA . ASN A 1 119 ? 3.233 -2.041 -24.324 1.00 77.38 119 ASN A CA 1
ATOM 946 C C . ASN A 1 119 ? 3.019 -0.692 -25.032 1.00 77.38 119 ASN A C 1
ATOM 948 O O . ASN A 1 119 ? 2.650 0.293 -24.383 1.00 77.38 119 ASN A O 1
ATOM 952 N N . PRO A 1 120 ? 3.196 -0.636 -26.367 1.00 72.56 120 PRO A N 1
ATOM 953 C CA . PRO A 1 120 ? 3.070 0.599 -27.145 1.00 72.56 120 PRO A CA 1
ATOM 954 C C . PRO A 1 120 ? 1.713 1.295 -26.979 1.00 72.56 120 PRO A C 1
ATOM 956 O O . PRO A 1 120 ? 1.655 2.521 -26.940 1.00 72.56 120 PRO A O 1
ATOM 959 N N . GLN A 1 121 ? 0.632 0.524 -26.809 1.00 71.00 121 GLN A N 1
ATOM 960 C CA . GLN A 1 121 ? -0.707 1.054 -26.534 1.00 71.00 121 GLN A CA 1
ATOM 961 C C . GLN A 1 121 ? -0.762 1.801 -25.191 1.00 71.00 121 GLN A C 1
ATOM 963 O O . GLN A 1 121 ? -1.249 2.926 -25.130 1.00 71.00 121 GLN A O 1
ATOM 968 N N . ALA A 1 122 ? -0.183 1.229 -24.132 1.00 64.88 122 ALA A N 1
ATOM 969 C CA . ALA A 1 122 ? -0.103 1.883 -22.826 1.00 64.88 122 ALA A CA 1
ATOM 970 C C . ALA A 1 122 ? 0.814 3.119 -22.856 1.00 64.88 122 ALA A C 1
ATOM 972 O O . ALA A 1 122 ? 0.577 4.094 -22.143 1.00 64.88 122 ALA A O 1
ATOM 973 N N . ALA A 1 123 ? 1.865 3.105 -23.685 1.00 62.97 123 ALA A N 1
ATOM 974 C CA . ALA A 1 123 ? 2.701 4.281 -23.913 1.00 62.97 123 ALA A CA 1
ATOM 975 C C . ALA A 1 123 ? 1.926 5.407 -24.619 1.00 62.97 123 ALA A C 1
ATOM 977 O O . ALA A 1 123 ? 2.041 6.566 -24.219 1.00 62.97 123 ALA A O 1
ATOM 978 N N . TYR A 1 124 ? 1.117 5.067 -25.628 1.00 69.69 124 TYR A N 1
ATOM 979 C CA . TYR A 1 124 ? 0.263 6.017 -26.337 1.00 69.69 124 TYR A CA 1
ATOM 980 C C . TYR A 1 124 ? -0.798 6.631 -25.414 1.00 69.69 124 TYR A C 1
ATOM 982 O O . TYR A 1 124 ? -0.892 7.852 -25.330 1.00 69.69 124 TYR A O 1
ATOM 990 N N . GLU A 1 125 ? -1.533 5.811 -24.660 1.00 67.69 125 GLU A N 1
ATOM 991 C CA . GLU A 1 125 ? -2.563 6.272 -23.716 1.00 67.69 125 GLU A CA 1
ATOM 992 C C . GLU A 1 125 ? -1.992 7.180 -22.621 1.00 67.69 125 GLU A C 1
ATOM 994 O O . GLU A 1 125 ? -2.570 8.223 -22.309 1.00 67.69 125 GLU A O 1
ATOM 999 N N . PHE A 1 126 ? -0.818 6.837 -22.080 1.00 67.12 126 PHE A N 1
ATOM 1000 C CA . PHE A 1 126 ? -0.115 7.699 -21.132 1.00 67.12 126 PHE A CA 1
ATOM 1001 C C . PHE A 1 126 ? 0.237 9.056 -21.758 1.00 67.12 126 PHE A C 1
ATOM 1003 O O . PHE A 1 126 ? -0.007 10.097 -21.151 1.00 67.12 126 PHE A O 1
ATOM 1010 N N . ASN A 1 127 ? 0.775 9.057 -22.981 1.00 68.19 127 ASN A N 1
ATOM 1011 C CA . ASN A 1 127 ? 1.178 10.283 -23.666 1.00 68.19 127 ASN A CA 1
ATOM 1012 C C . ASN A 1 127 ? -0.021 11.190 -23.997 1.00 68.19 127 ASN A C 1
ATOM 1014 O O . ASN A 1 127 ? 0.045 12.395 -23.765 1.00 68.19 127 ASN A O 1
ATOM 1018 N N . VAL A 1 128 ? -1.134 10.616 -24.470 1.00 69.69 128 VAL A N 1
ATOM 1019 C CA . VAL A 1 128 ? -2.373 11.361 -24.752 1.00 69.69 128 VAL A CA 1
ATOM 1020 C C . VAL A 1 128 ? -2.943 11.982 -23.473 1.00 69.69 128 VAL A C 1
ATOM 1022 O O . VAL A 1 128 ? -3.287 13.162 -23.474 1.00 69.69 128 VAL A O 1
ATOM 1025 N N . ASN A 1 129 ? -2.975 11.242 -22.359 1.00 64.56 129 ASN A N 1
ATOM 1026 C CA . ASN A 1 129 ? -3.435 11.780 -21.073 1.00 64.56 129 ASN A CA 1
ATOM 1027 C C . ASN A 1 129 ? -2.506 12.869 -20.508 1.00 64.56 129 ASN A C 1
ATOM 1029 O O . ASN A 1 129 ? -2.986 13.808 -19.875 1.00 64.56 129 ASN A O 1
ATOM 1033 N N . CYS A 1 130 ? -1.192 12.788 -20.738 1.00 60.22 130 CYS A N 1
ATOM 1034 C CA . CYS A 1 130 ? -0.255 13.839 -20.330 1.00 60.22 130 CYS A CA 1
ATOM 1035 C C . CYS A 1 130 ? -0.398 15.131 -21.150 1.00 60.22 130 CYS A C 1
ATOM 1037 O O . CYS A 1 130 ? -0.137 16.205 -20.614 1.00 60.22 130 CYS A O 1
ATOM 1039 N N . GLN A 1 131 ? -0.831 15.048 -22.411 1.00 51.06 131 GLN A N 1
ATOM 1040 C CA . GLN A 1 131 ? -1.046 16.215 -23.277 1.00 51.06 131 GLN A CA 1
ATOM 1041 C C . GLN A 1 131 ? -2.412 16.896 -23.083 1.00 51.06 131 GLN A C 1
ATOM 1043 O O . GLN A 1 131 ? -2.656 17.937 -23.683 1.00 51.06 131 GLN A O 1
ATOM 1048 N N . HIS A 1 132 ? -3.300 16.345 -22.246 1.00 43.91 132 HIS A N 1
ATOM 1049 C CA . HIS A 1 132 ? -4.659 16.866 -22.046 1.00 43.91 132 HIS A CA 1
ATOM 1050 C C . HIS A 1 132 ? -4.843 17.720 -20.778 1.00 43.91 132 HIS A C 1
ATOM 1052 O O . HIS A 1 132 ? -5.972 17.951 -20.340 1.00 43.91 132 HIS A O 1
ATOM 1058 N N . TYR A 1 133 ? -3.758 18.224 -20.182 1.00 36.97 133 TYR A N 1
ATOM 1059 C CA . TYR A 1 133 ? -3.877 19.385 -19.297 1.00 36.97 133 TYR A CA 1
ATOM 1060 C C . TYR A 1 133 ? -4.157 20.608 -20.178 1.00 36.97 133 TYR A C 1
ATOM 1062 O O . TYR A 1 133 ? -3.346 20.875 -21.064 1.00 36.97 133 TYR A O 1
ATOM 1070 N N . PRO A 1 134 ? -5.260 21.358 -19.984 1.00 44.09 134 PRO A N 1
ATOM 1071 C CA . PRO A 1 134 ? -5.420 22.619 -20.686 1.00 44.09 134 PRO A CA 1
ATOM 1072 C C . PRO A 1 134 ? -4.268 23.522 -20.253 1.00 44.09 134 PRO A C 1
ATOM 1074 O O . PRO A 1 134 ? -4.123 23.833 -19.067 1.00 44.09 134 PRO A O 1
ATOM 1077 N N . GLU A 1 135 ? -3.422 23.882 -21.215 1.00 43.91 135 GLU A N 1
ATOM 1078 C CA . GLU A 1 135 ? -2.456 24.957 -21.071 1.00 43.91 135 GLU A CA 1
ATOM 1079 C C . GLU A 1 135 ? -3.238 26.194 -20.623 1.00 43.91 135 GLU A C 1
ATOM 1081 O O . GLU A 1 135 ? -4.000 26.786 -21.385 1.00 43.91 135 GLU A O 1
ATOM 1086 N N . GLY A 1 136 ? -3.109 26.540 -19.341 1.00 42.62 136 GLY A N 1
ATOM 1087 C CA . GLY A 1 136 ? -3.496 27.853 -18.858 1.00 42.62 136 GLY A CA 1
ATOM 1088 C C . GLY A 1 136 ? -2.679 28.863 -19.647 1.00 42.62 136 GLY A C 1
ATOM 1089 O O . GLY A 1 136 ? -1.454 28.878 -19.552 1.00 42.62 136 GLY A O 1
ATOM 1090 N N . GLU A 1 137 ? -3.382 29.625 -20.473 1.00 39.09 137 GLU A N 1
ATOM 1091 C CA . GLU A 1 137 ? -2.879 30.615 -21.412 1.00 39.09 137 GLU A CA 1
ATOM 1092 C C . GLU A 1 137 ? -1.703 31.417 -20.837 1.00 39.09 137 GLU A C 1
ATOM 1094 O O . GLU A 1 137 ? -1.840 32.205 -19.899 1.00 39.09 137 GLU A O 1
ATOM 1099 N N . THR A 1 138 ? -0.531 31.243 -21.444 1.00 45.69 138 THR A N 1
ATOM 1100 C CA . THR A 1 138 ? 0.574 32.187 -21.287 1.00 45.69 138 THR A CA 1
ATOM 1101 C C . THR A 1 138 ? 0.376 33.261 -22.352 1.00 45.69 138 THR A C 1
ATOM 1103 O O . THR A 1 138 ? 0.541 32.981 -23.536 1.00 45.69 138 THR A O 1
ATOM 1106 N N . SER A 1 139 ? 0.045 34.491 -21.964 1.00 43.62 139 SER A N 1
ATOM 1107 C CA . SER A 1 139 ? 0.186 35.663 -22.839 1.00 43.62 139 SER A CA 1
ATOM 1108 C C . SER A 1 139 ? 1.070 36.714 -22.164 1.00 43.62 139 SER A C 1
ATOM 1110 O O . SER A 1 139 ? 0.647 37.420 -21.257 1.00 43.62 139 SER A O 1
ATOM 1112 N N . GLN A 1 140 ? 2.345 36.696 -22.575 1.00 41.62 140 GLN A N 1
ATOM 1113 C CA . GLN A 1 140 ? 3.217 37.831 -22.938 1.00 41.62 140 GLN A CA 1
ATOM 1114 C C . GLN A 1 140 ? 2.966 39.154 -22.177 1.00 41.62 140 GLN A C 1
ATOM 1116 O O . GLN A 1 140 ? 1.966 39.828 -22.372 1.00 41.62 140 GLN A O 1
ATOM 1121 N N . SER A 1 141 ? 3.818 39.539 -21.221 1.00 44.88 141 SER A N 1
ATOM 1122 C CA . SER A 1 141 ? 5.042 40.339 -21.429 1.00 44.88 141 SER A CA 1
ATOM 1123 C C . SER A 1 141 ? 4.880 41.536 -22.373 1.00 44.88 141 SER A C 1
ATOM 1125 O O . SER A 1 141 ? 4.996 41.371 -23.580 1.00 44.88 141 SER A O 1
ATOM 1127 N N . THR A 1 142 ? 4.782 42.739 -21.796 1.00 40.09 142 THR A N 1
ATOM 1128 C CA . THR A 1 142 ? 5.486 43.943 -22.280 1.00 40.09 142 THR A CA 1
ATOM 1129 C C . THR A 1 142 ? 5.633 44.952 -21.135 1.00 40.09 142 THR A C 1
ATOM 1131 O O . THR A 1 142 ? 4.685 45.634 -20.761 1.00 40.09 142 THR A O 1
ATOM 1134 N N . HIS A 1 143 ? 6.844 45.057 -20.588 1.00 44.00 143 HIS A N 1
ATOM 1135 C CA . HIS A 1 143 ? 7.390 46.320 -20.068 1.00 44.00 143 HIS A CA 1
ATOM 1136 C C . HIS A 1 143 ? 7.900 47.136 -21.279 1.00 44.00 143 HIS A C 1
ATOM 1138 O O . HIS A 1 143 ? 8.298 46.499 -22.259 1.00 44.00 143 HIS A O 1
ATOM 1144 N N . PRO A 1 144 ? 7.936 48.493 -21.260 1.00 56.91 144 PRO A N 1
ATOM 1145 C CA . PRO A 1 144 ? 8.902 49.197 -20.401 1.00 56.91 144 PRO A CA 1
ATOM 1146 C C . PRO A 1 144 ? 8.541 50.616 -19.884 1.00 56.91 144 PRO A C 1
ATOM 1148 O O . PRO A 1 144 ? 7.729 51.332 -20.452 1.00 56.91 144 PRO A O 1
ATOM 1151 N N . ASN A 1 145 ? 9.242 50.987 -18.799 1.00 45.84 145 ASN A N 1
ATOM 1152 C CA . ASN A 1 145 ? 9.758 52.303 -18.363 1.00 45.84 145 ASN A CA 1
ATOM 1153 C C . ASN A 1 145 ? 9.057 53.622 -18.773 1.00 45.84 145 ASN A C 1
ATOM 1155 O O . ASN A 1 145 ? 9.048 53.960 -19.953 1.00 45.84 145 ASN A O 1
ATOM 1159 N N . LYS A 1 146 ? 8.806 54.514 -17.796 1.00 42.34 146 LYS A N 1
ATOM 1160 C CA . LYS A 1 146 ? 9.672 55.685 -17.479 1.00 42.34 146 LYS A CA 1
ATOM 1161 C C . LYS A 1 146 ? 9.052 56.631 -16.429 1.00 42.34 146 LYS A C 1
ATOM 1163 O O . LYS A 1 146 ? 7.867 56.926 -16.520 1.00 42.34 146 LYS A O 1
ATOM 1168 N N . LEU A 1 147 ? 9.972 57.175 -15.614 1.00 40.59 147 LEU A N 1
ATOM 1169 C CA . LEU A 1 147 ? 9.959 58.377 -14.752 1.00 40.59 147 LEU A CA 1
ATOM 1170 C C . LEU A 1 147 ? 9.164 58.322 -13.441 1.00 40.59 147 LEU A C 1
ATOM 1172 O O . LEU A 1 147 ? 7.920 58.363 -13.475 1.00 40.59 147 LEU A O 1
#

Organism: NCBI:txid456999

pLDDT: mean 80.06, std 18.13, range [36.97, 97.81]

Radius of gyration: 21.65 Å; chains: 1; bounding box: 32×76×60 Å

Secondary structure (DSSP, 8-state):
----------PPPEEETTEEESSSSEEETTEEPPPHHHHHHHHS--TT-SSPPPPGGGS-HHHHHHHHHHTT----TT--HHHHHHHHHHHHHSTT-----HHHHHHHHHHHHHHHHH-HHHHHHHHHHHTTS--------------